Protein AF-A0A523BEA4-F1 (afdb_monomer)

Sequence (74 aa):
MKKIVALFGLFLLAAAIMPAITVGGGFDEYGYNYEARIFVGKADGVDRVLDGKVWGDPTYANDWLVMKWSKAWE

Foldseek 3Di:
DVVVVVVVVVVVVVVVPPPPPPPPADADPLQDGVVQQKRWAFCCSVCPHNPCDHVPHNPRRRPTDIDGDDPVVD

Secondary structure (DSSP, 8-state):
-HHHHHHHHHHHHHHTTS------SS--TTSEETTTTEEEEEGGGTTT--SS-BTTB-TTTTSEEEEE--GGG-

pLDDT: mean 82.83, std 18.58, range [49.69, 98.56]

Structure (mmCIF, N/CA/C/O backbone):
data_AF-A0A523BEA4-F1
#
_entry.id   AF-A0A523BEA4-F1
#
loop_
_atom_site.group_PDB
_atom_site.id
_atom_site.type_symbol
_atom_site.label_atom_id
_atom_site.label_alt_id
_atom_site.label_comp_id
_atom_site.label_asym_id
_atom_site.label_entity_id
_atom_site.label_seq_id
_atom_site.pdbx_PDB_ins_code
_atom_site.Cartn_x
_atom_site.Cartn_y
_atom_site.Cartn_z
_atom_site.occupancy
_atom_site.B_iso_or_equiv
_atom_site.auth_seq_id
_atom_site.auth_comp_id
_atom_site.auth_asym_id
_atom_site.auth_atom_id
_atom_site.pdbx_PDB_model_num
ATOM 1 N N . MET A 1 1 ? 11.036 -21.626 40.422 1.00 54.56 1 MET A N 1
ATOM 2 C CA . MET A 1 1 ? 10.068 -22.390 39.599 1.00 54.56 1 MET A CA 1
ATOM 3 C C . MET A 1 1 ? 8.635 -21.871 39.735 1.00 54.56 1 MET A C 1
ATOM 5 O O . MET A 1 1 ? 8.114 -21.389 38.745 1.00 54.56 1 MET A O 1
ATOM 9 N N . LYS A 1 2 ? 8.018 -21.833 40.930 1.00 49.69 2 LYS A N 1
ATOM 10 C CA . LYS A 1 2 ? 6.626 -21.341 41.106 1.00 49.69 2 LYS A CA 1
ATOM 11 C C . LYS A 1 2 ? 6.383 -19.886 40.648 1.00 49.69 2 LYS A C 1
ATOM 13 O O . LYS A 1 2 ? 5.365 -19.608 40.034 1.00 49.69 2 LYS A O 1
ATOM 18 N N . LYS A 1 3 ? 7.343 -18.974 40.873 1.00 50.84 3 LYS A N 1
ATOM 19 C CA . LYS A 1 3 ? 7.260 -17.565 40.425 1.00 50.84 3 LYS A CA 1
ATOM 20 C C . LYS A 1 3 ? 7.371 -17.397 38.899 1.00 50.84 3 LYS A C 1
ATOM 22 O O . LYS A 1 3 ? 6.755 -16.503 38.344 1.00 50.84 3 LYS A O 1
ATOM 27 N N . ILE A 1 4 ? 8.118 -18.281 38.229 1.00 59.69 4 ILE A N 1
ATOM 28 C CA . ILE A 1 4 ? 8.291 -18.272 36.764 1.00 59.69 4 ILE A CA 1
ATOM 29 C C . ILE A 1 4 ? 7.025 -18.806 36.082 1.00 59.69 4 ILE A C 1
ATOM 31 O O . ILE A 1 4 ? 6.570 -18.227 35.105 1.00 59.69 4 ILE A O 1
ATOM 35 N N . VAL A 1 5 ? 6.405 -19.846 36.653 1.00 60.28 5 VAL A N 1
ATOM 36 C CA . VAL A 1 5 ? 5.106 -20.368 36.191 1.00 60.28 5 VAL A CA 1
ATOM 37 C C . VAL A 1 5 ? 3.997 -19.323 36.359 1.00 60.28 5 VAL A C 1
ATOM 39 O O . VAL A 1 5 ? 3.170 -19.166 35.468 1.00 60.28 5 VAL A O 1
ATOM 42 N N . ALA A 1 6 ? 4.011 -18.554 37.454 1.00 59.81 6 ALA A N 1
ATOM 43 C CA . ALA A 1 6 ? 3.058 -17.462 37.662 1.00 59.81 6 ALA A CA 1
ATOM 44 C C . ALA A 1 6 ? 3.236 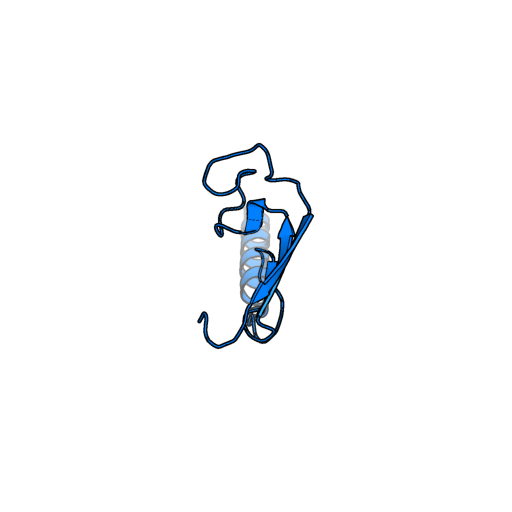-16.310 36.653 1.00 59.81 6 ALA A C 1
ATOM 46 O O . ALA A 1 6 ? 2.241 -15.796 36.151 1.00 59.81 6 ALA A O 1
ATOM 47 N N . LEU A 1 7 ? 4.478 -15.938 36.307 1.00 58.66 7 LEU A N 1
ATOM 48 C CA . LEU A 1 7 ? 4.735 -14.932 35.266 1.00 58.66 7 LEU A CA 1
ATOM 49 C C . LEU A 1 7 ? 4.308 -15.410 33.870 1.00 58.66 7 LEU A C 1
ATOM 51 O O . LEU A 1 7 ? 3.700 -14.641 33.132 1.00 58.66 7 LEU A O 1
ATOM 55 N N . PHE A 1 8 ? 4.573 -16.672 33.520 1.00 58.75 8 PHE A N 1
ATOM 56 C CA . PHE A 1 8 ? 4.121 -17.248 32.247 1.00 58.75 8 PHE A CA 1
ATOM 57 C C . PHE A 1 8 ? 2.590 -17.325 32.156 1.00 58.75 8 PHE A C 1
ATOM 59 O O . PHE A 1 8 ? 2.019 -16.999 31.117 1.00 58.75 8 PHE A O 1
ATOM 66 N N . GLY A 1 9 ? 1.915 -17.696 33.249 1.00 57.72 9 GLY A N 1
ATOM 67 C CA . GLY A 1 9 ? 0.452 -17.711 33.313 1.00 57.72 9 GLY A CA 1
ATOM 68 C C . GLY A 1 9 ? -0.166 -16.316 33.181 1.00 57.72 9 GLY A C 1
ATOM 69 O O . GLY A 1 9 ? -1.174 -16.157 32.497 1.00 57.72 9 GLY A O 1
ATOM 70 N N . LEU A 1 10 ? 0.463 -15.293 33.770 1.00 58.72 10 LEU A N 1
ATOM 71 C CA . LEU A 1 10 ? 0.002 -13.906 33.664 1.00 58.72 10 LEU A CA 1
ATOM 72 C C . LEU A 1 10 ? 0.206 -13.334 32.249 1.00 58.72 10 LEU A C 1
ATOM 74 O O . LEU A 1 10 ? -0.640 -12.586 31.765 1.00 58.72 10 LEU A O 1
ATOM 78 N N . PHE A 1 11 ? 1.284 -13.725 31.562 1.00 58.31 11 PHE A N 1
ATOM 79 C CA . PHE A 1 11 ? 1.553 -13.314 30.180 1.00 58.31 11 PHE A CA 1
ATOM 80 C C . PHE A 1 11 ? 0.566 -13.945 29.181 1.00 58.31 11 PHE A C 1
ATOM 82 O O . PHE A 1 11 ? 0.067 -13.263 28.288 1.00 58.31 11 PHE A O 1
ATOM 89 N N . LEU A 1 12 ? 0.211 -15.222 29.373 1.00 58.28 12 LEU A N 1
ATOM 90 C CA . LEU A 1 12 ? -0.816 -15.899 28.569 1.00 58.28 12 LEU A CA 1
ATOM 91 C C . LEU A 1 12 ? -2.216 -15.314 28.798 1.00 58.28 12 LEU A C 1
ATOM 93 O O . LEU A 1 12 ? -2.992 -15.198 27.852 1.00 58.28 12 LEU A O 1
ATOM 97 N N . LEU A 1 13 ? -2.526 -14.898 30.030 1.00 57.31 13 LEU A N 1
ATOM 98 C CA . LEU A 1 13 ? -3.803 -14.260 30.338 1.00 57.31 13 LEU A CA 1
ATOM 99 C C . LEU A 1 13 ? -3.911 -12.865 29.705 1.00 57.31 13 LEU A C 1
ATOM 101 O O . LEU A 1 13 ? -4.982 -12.5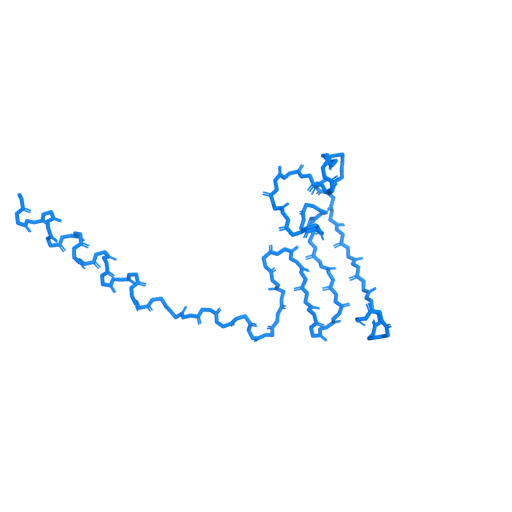11 29.232 1.00 57.31 13 LEU A O 1
ATOM 105 N N . ALA A 1 14 ? -2.812 -12.105 29.630 1.00 58.03 14 ALA A N 1
ATOM 106 C CA . ALA A 1 14 ? -2.777 -10.796 28.972 1.00 58.03 14 ALA A CA 1
ATOM 107 C C . ALA A 1 14 ? -2.945 -10.883 27.441 1.00 58.03 14 ALA A C 1
ATOM 109 O O . ALA A 1 14 ? -3.578 -10.015 26.844 1.00 58.03 14 ALA A O 1
ATOM 110 N N . ALA A 1 15 ? -2.438 -11.946 26.805 1.00 56.78 15 ALA A N 1
ATOM 111 C CA . ALA A 1 15 ? -2.616 -12.170 25.368 1.00 56.78 15 ALA A CA 1
ATOM 112 C C . ALA A 1 15 ? -4.070 -12.513 24.986 1.00 56.78 15 ALA A C 1
ATOM 114 O O . ALA A 1 15 ? -4.503 -12.199 23.880 1.00 56.78 15 ALA A O 1
ATOM 115 N N . ALA A 1 16 ? -4.842 -13.106 25.904 1.00 59.06 16 ALA A N 1
ATOM 116 C CA . ALA A 1 16 ? -6.238 -13.486 25.676 1.00 59.06 16 ALA A CA 1
ATOM 117 C C . ALA A 1 16 ? -7.234 -12.309 25.742 1.00 59.06 16 ALA A C 1
ATOM 119 O O . ALA A 1 16 ? -8.398 -12.478 25.386 1.00 59.06 16 ALA A O 1
ATOM 120 N N . ILE A 1 17 ? -6.794 -11.130 26.199 1.00 57.25 17 ILE A N 1
ATOM 121 C CA . ILE A 1 17 ? -7.626 -9.920 26.350 1.00 57.25 17 ILE A CA 1
ATOM 122 C C . ILE A 1 17 ? -7.339 -8.874 25.272 1.00 57.25 17 ILE A C 1
ATOM 124 O O . ILE A 1 17 ? -7.886 -7.772 25.339 1.00 57.25 17 ILE A O 1
ATOM 128 N N . MET A 1 18 ? -6.485 -9.181 24.287 1.00 56.53 18 MET A N 1
ATOM 129 C CA . MET A 1 18 ? -6.314 -8.273 23.160 1.00 56.53 18 MET A CA 1
ATOM 130 C C . MET A 1 18 ? -7.652 -8.191 22.420 1.00 56.53 18 MET A C 1
ATOM 132 O O . MET A 1 18 ? -8.156 -9.229 21.980 1.00 56.53 18 MET A O 1
ATOM 136 N N . PRO A 1 19 ? -8.265 -6.998 22.304 1.00 55.41 19 PRO A N 1
ATOM 137 C CA . PRO A 1 19 ? -9.438 -6.854 21.467 1.00 55.41 19 PRO A CA 1
ATOM 138 C C . PRO A 1 19 ? -9.048 -7.337 20.074 1.00 55.41 19 PRO A C 1
ATOM 140 O O . PRO A 1 19 ? -8.013 -6.929 19.544 1.00 55.41 19 PRO A O 1
ATOM 143 N N . ALA 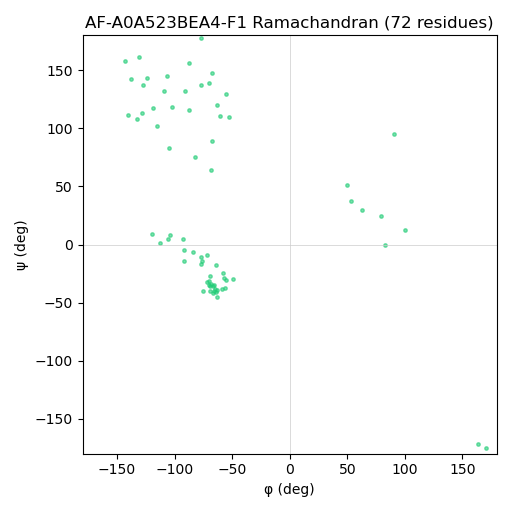A 1 20 ? -9.851 -8.234 19.501 1.00 56.41 20 ALA A N 1
ATOM 144 C CA . ALA A 1 20 ? -9.765 -8.515 18.081 1.00 56.41 20 ALA A CA 1
ATOM 145 C C . ALA A 1 20 ? -9.869 -7.157 17.384 1.00 56.41 20 ALA A C 1
ATOM 147 O O . ALA A 1 20 ? -10.914 -6.508 17.461 1.00 56.41 20 ALA A O 1
ATOM 148 N N . ILE A 1 21 ? -8.771 -6.686 16.788 1.00 57.66 21 ILE A N 1
ATOM 149 C CA . ILE A 1 21 ? -8.802 -5.518 15.918 1.00 57.66 21 ILE A CA 1
ATOM 150 C C . ILE A 1 21 ? -9.605 -5.983 14.715 1.00 57.66 21 ILE A C 1
ATOM 152 O O . ILE A 1 21 ? -9.092 -6.575 13.770 1.00 57.66 21 ILE A O 1
ATOM 156 N N . THR A 1 22 ? -10.916 -5.811 14.808 1.00 53.12 22 THR A N 1
ATOM 157 C CA . THR A 1 22 ? -11.802 -5.925 13.670 1.00 53.12 22 THR A CA 1
ATOM 158 C C . THR A 1 22 ? -11.327 -4.854 12.704 1.00 53.12 22 THR A C 1
ATOM 160 O O . THR A 1 22 ? -11.457 -3.666 13.004 1.00 53.12 22 THR A O 1
ATOM 163 N N . VAL A 1 23 ? -10.735 -5.263 11.581 1.00 56.06 23 VAL A N 1
ATOM 164 C CA . VAL A 1 23 ? -10.378 -4.395 10.448 1.00 56.06 23 VAL A CA 1
ATOM 165 C C . VAL A 1 23 ? -11.683 -3.923 9.793 1.00 56.06 23 VAL A C 1
ATOM 167 O O . VAL A 1 23 ? -12.057 -4.333 8.700 1.00 56.06 23 VAL A O 1
ATOM 170 N N . GLY A 1 24 ? -12.473 -3.158 10.539 1.00 57.41 24 GLY A N 1
ATOM 171 C CA . GLY A 1 24 ? -13.783 -2.664 10.151 1.00 57.41 24 GLY A CA 1
ATOM 172 C C . GLY A 1 24 ? -13.675 -1.194 9.799 1.00 57.41 24 GLY A C 1
ATOM 173 O O . GLY A 1 24 ? -13.950 -0.352 10.646 1.00 57.41 24 GLY A O 1
ATOM 174 N N . GLY A 1 25 ? -13.262 -0.916 8.562 1.00 71.44 25 GLY A N 1
ATOM 175 C CA . GLY A 1 25 ? -13.243 0.425 7.971 1.00 71.44 25 GLY A CA 1
ATOM 176 C C . GLY A 1 25 ? -11.924 1.164 8.190 1.00 71.44 25 GLY A C 1
ATOM 177 O O . GLY A 1 25 ? -11.711 1.804 9.216 1.00 71.44 25 GLY A O 1
ATOM 178 N N . GLY A 1 26 ? -11.015 1.089 7.219 1.00 87.44 26 GLY A N 1
ATOM 179 C CA . GLY A 1 26 ? -9.728 1.774 7.294 1.00 87.44 26 GLY A CA 1
ATOM 180 C C . GLY A 1 26 ? -8.706 1.253 6.295 1.00 87.44 26 GLY A C 1
ATOM 181 O O . GLY A 1 26 ? -9.033 0.470 5.406 1.00 87.44 26 GLY A O 1
ATOM 182 N N . PHE A 1 27 ? -7.470 1.723 6.446 1.00 95.12 27 PHE A N 1
ATOM 183 C CA . PHE A 1 27 ? -6.317 1.151 5.760 1.00 95.12 27 PHE A CA 1
ATOM 184 C C . PHE A 1 27 ? -5.899 -0.157 6.444 1.00 95.12 27 PHE A C 1
ATOM 186 O O . PHE A 1 27 ? -5.868 -0.218 7.675 1.00 95.12 27 PHE A O 1
ATOM 193 N N . ASP A 1 28 ? -5.587 -1.182 5.657 1.00 94.50 28 ASP A N 1
ATOM 194 C CA . ASP A 1 28 ? -4.906 -2.385 6.128 1.00 94.50 28 ASP A CA 1
ATOM 195 C C . ASP A 1 28 ? -3.401 -2.132 6.336 1.00 94.50 28 ASP A C 1
ATOM 197 O O . ASP A 1 28 ? -2.884 -1.038 6.094 1.00 94.50 28 ASP A O 1
ATOM 201 N N . GLU A 1 29 ? -2.690 -3.155 6.810 1.00 95.38 29 GLU A N 1
ATOM 202 C CA . GLU A 1 29 ? -1.246 -3.099 7.080 1.00 95.38 29 GLU A CA 1
ATOM 203 C C . GLU A 1 29 ? -0.383 -2.870 5.832 1.00 95.38 29 GLU A C 1
ATOM 205 O O . GLU A 1 29 ? 0.761 -2.431 5.943 1.00 95.38 29 GLU A O 1
ATOM 210 N N . TYR A 1 30 ? -0.946 -3.112 4.649 1.00 97.00 30 TYR A N 1
ATOM 211 C CA . TYR A 1 30 ? -0.295 -2.911 3.362 1.00 97.00 30 TYR A CA 1
ATOM 212 C C . TYR A 1 30 ? -0.557 -1.514 2.785 1.00 97.00 30 TYR A C 1
ATOM 214 O O . TYR A 1 30 ? 0.139 -1.087 1.867 1.00 97.00 30 TYR A O 1
ATOM 222 N N . GLY A 1 31 ? -1.530 -0.778 3.327 1.00 96.69 31 GLY A N 1
ATOM 223 C CA . GLY A 1 31 ? -1.904 0.560 2.874 1.00 96.69 31 GLY A CA 1
ATOM 224 C C . GLY A 1 31 ? -3.137 0.596 1.972 1.00 96.69 31 GLY A C 1
ATOM 225 O O . GLY A 1 31 ? -3.408 1.643 1.382 1.00 96.69 31 GLY A O 1
ATOM 226 N N . TYR A 1 32 ? -3.915 -0.485 1.864 1.00 96.44 32 TYR A N 1
ATOM 227 C CA . TYR A 1 32 ? -5.186 -0.504 1.135 1.00 96.44 32 TYR A CA 1
ATOM 228 C C . TYR A 1 32 ? -6.369 -0.152 2.034 1.00 96.44 32 TYR A C 1
ATOM 230 O O . TYR A 1 32 ? -6.582 -0.757 3.077 1.00 96.44 32 TYR A O 1
ATOM 238 N N . ASN A 1 33 ? -7.218 0.758 1.570 1.00 95.50 33 ASN A N 1
ATOM 239 C CA . ASN A 1 33 ? -8.574 0.942 2.067 1.00 95.50 33 ASN A CA 1
ATOM 240 C C . ASN A 1 33 ? -9.556 0.592 0.944 1.00 95.50 33 ASN A C 1
ATOM 242 O O . ASN A 1 33 ? -9.777 1.380 0.020 1.00 95.50 33 ASN A O 1
ATOM 246 N N . TYR A 1 34 ? -10.137 -0.605 1.021 1.00 92.31 34 TYR A N 1
ATOM 247 C CA . TYR A 1 34 ? -11.039 -1.123 -0.011 1.00 92.31 34 TYR A CA 1
ATOM 248 C C . TYR A 1 34 ? -12.398 -0.418 -0.025 1.00 92.31 34 TYR A C 1
ATOM 250 O O . TYR A 1 34 ? -12.964 -0.210 -1.093 1.00 92.31 34 TYR A O 1
ATOM 258 N N . GLU A 1 35 ? -12.898 0.037 1.126 1.00 92.50 35 GLU A N 1
ATOM 259 C CA . GLU A 1 35 ? -14.157 0.791 1.197 1.00 92.50 35 GLU A CA 1
ATOM 260 C C . 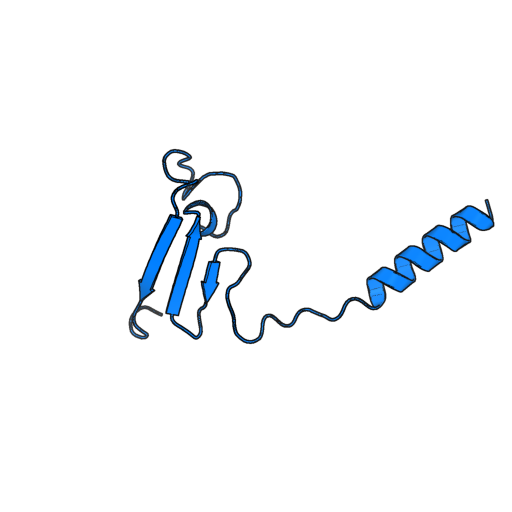GLU A 1 35 ? -14.046 2.125 0.436 1.00 92.50 35 GLU A C 1
ATOM 262 O O . GLU A 1 35 ? -14.909 2.477 -0.382 1.00 92.50 35 GLU A O 1
ATOM 267 N N . ALA A 1 36 ? -12.930 2.829 0.646 1.00 94.06 36 ALA A N 1
ATOM 268 C CA . ALA A 1 36 ? -12.607 4.087 -0.020 1.00 94.06 36 ALA A CA 1
ATOM 269 C C . ALA A 1 36 ? -11.952 3.912 -1.405 1.00 94.06 36 ALA A C 1
ATOM 271 O O . ALA A 1 36 ? -11.772 4.907 -2.112 1.00 94.06 36 ALA A O 1
ATOM 272 N N . ARG A 1 37 ? -11.623 2.675 -1.807 1.00 95.12 37 ARG A N 1
ATOM 273 C CA . ARG A 1 37 ? -10.912 2.322 -3.050 1.00 95.12 37 ARG A CA 1
ATOM 274 C C . ARG A 1 37 ? -9.634 3.132 -3.270 1.00 95.12 37 ARG A C 1
ATOM 276 O O . ARG A 1 37 ? -9.429 3.757 -4.318 1.00 95.12 37 ARG A O 1
ATOM 283 N N . ILE A 1 38 ? -8.796 3.160 -2.241 1.00 96.31 38 ILE A N 1
ATOM 284 C CA . ILE A 1 38 ? -7.535 3.898 -2.241 1.00 96.31 38 ILE A CA 1
ATOM 285 C C . ILE A 1 38 ? -6.418 3.081 -1.599 1.00 96.31 38 ILE A C 1
ATOM 287 O O . ILE A 1 38 ? -6.620 2.393 -0.606 1.00 96.31 38 ILE A O 1
ATOM 291 N N . PHE A 1 39 ? -5.229 3.199 -2.172 1.00 97.44 39 PHE A N 1
ATOM 292 C CA . PHE A 1 39 ? -3.965 2.764 -1.614 1.00 97.44 39 PHE A CA 1
ATOM 293 C C . PHE A 1 39 ? -3.149 3.999 -1.232 1.00 97.44 39 PHE A C 1
ATOM 295 O O . PHE A 1 39 ? -3.022 4.924 -2.045 1.00 97.44 39 PHE A O 1
ATOM 302 N N . VAL A 1 40 ? -2.598 4.012 -0.020 1.00 98.06 40 VAL A N 1
ATOM 303 C CA . VAL A 1 40 ? -1.642 5.018 0.454 1.00 98.06 40 VAL A CA 1
ATOM 304 C C . VAL A 1 40 ? -0.577 4.313 1.287 1.00 98.06 40 VAL A C 1
ATOM 306 O O . VAL A 1 40 ? -0.862 3.855 2.391 1.00 98.06 40 VAL A O 1
ATOM 309 N N . GLY A 1 41 ? 0.652 4.251 0.784 1.00 97.88 41 GLY A N 1
ATOM 310 C CA . GLY A 1 41 ? 1.737 3.564 1.480 1.00 97.88 41 GLY A CA 1
ATOM 311 C C . GLY A 1 41 ? 2.992 3.417 0.632 1.00 97.88 41 GLY A C 1
ATOM 312 O O . GLY A 1 41 ? 3.072 3.936 -0.480 1.00 97.88 41 GLY A O 1
ATOM 313 N N . LYS A 1 42 ? 3.987 2.706 1.164 1.00 98.19 42 LYS A N 1
ATOM 314 C CA . LYS A 1 42 ? 5.184 2.323 0.407 1.00 98.19 42 LYS A CA 1
ATOM 315 C C . LYS A 1 42 ? 4.838 1.320 -0.694 1.00 98.19 42 LYS A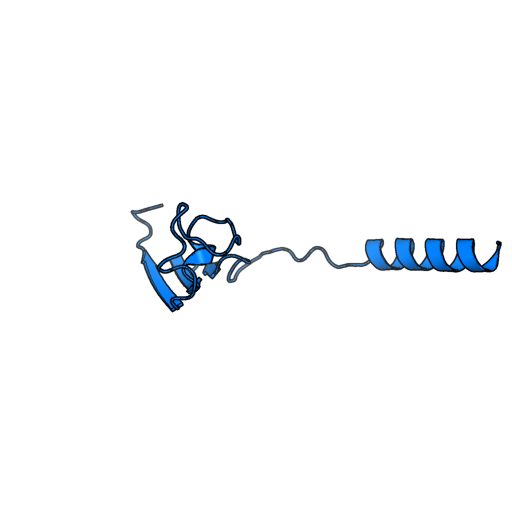 C 1
ATOM 317 O O . LYS A 1 42 ? 3.969 0.483 -0.475 1.00 98.19 42 LYS A O 1
ATOM 322 N N . ALA A 1 43 ? 5.544 1.345 -1.824 1.00 98.12 43 ALA A N 1
ATOM 323 C CA . ALA A 1 43 ? 5.313 0.392 -2.915 1.00 98.12 43 ALA A CA 1
ATOM 324 C C . ALA A 1 43 ? 5.451 -1.081 -2.485 1.00 98.12 43 ALA A C 1
ATOM 326 O O . ALA A 1 43 ? 4.751 -1.927 -3.028 1.00 98.12 43 ALA A O 1
ATOM 327 N N . ASP A 1 44 ? 6.274 -1.357 -1.470 1.00 98.44 44 ASP A N 1
ATOM 328 C CA . ASP A 1 44 ? 6.385 -2.653 -0.776 1.00 98.44 44 ASP A CA 1
ATOM 329 C C . ASP A 1 44 ? 5.027 -3.239 -0.332 1.00 98.44 44 ASP A C 1
ATOM 331 O O . ASP A 1 44 ? 4.831 -4.441 -0.282 1.00 98.44 44 ASP A O 1
ATOM 335 N N . GLY A 1 45 ? 4.032 -2.397 -0.038 1.00 97.88 45 GLY A N 1
ATOM 336 C CA . GLY A 1 45 ? 2.698 -2.869 0.339 1.00 97.88 45 GLY A CA 1
ATOM 337 C C . GLY A 1 45 ? 1.835 -3.349 -0.834 1.00 97.88 45 GLY A C 1
ATOM 338 O O . GLY A 1 45 ? 0.834 -4.031 -0.620 1.00 97.88 45 GLY A O 1
ATOM 339 N N . VAL A 1 46 ? 2.169 -3.007 -2.081 1.00 97.25 46 VAL A N 1
ATOM 340 C CA . VAL A 1 46 ? 1.265 -3.196 -3.234 1.00 97.25 46 VAL A CA 1
ATOM 341 C C . VAL A 1 46 ? 0.997 -4.672 -3.544 1.00 97.25 46 VAL A C 1
ATOM 343 O O . VAL A 1 46 ? -0.105 -5.039 -3.950 1.00 97.25 46 VAL A O 1
ATOM 346 N N . ASP A 1 47 ? 1.971 -5.552 -3.349 1.00 97.25 47 ASP A N 1
ATOM 347 C CA . ASP A 1 47 ? 1.823 -6.987 -3.618 1.00 97.25 47 ASP A CA 1
ATOM 348 C C . ASP A 1 47 ? 1.388 -7.800 -2.390 1.00 97.25 47 ASP A C 1
ATOM 350 O O . ASP A 1 47 ? 1.248 -9.024 -2.471 1.00 97.25 47 ASP A O 1
ATOM 354 N N . ARG A 1 48 ? 1.099 -7.103 -1.284 1.00 96.44 48 ARG A N 1
ATOM 355 C CA . ARG A 1 48 ? 0.731 -7.664 0.020 1.00 96.44 48 ARG A CA 1
ATOM 356 C C . ARG A 1 48 ? 1.839 -8.517 0.649 1.00 96.44 48 ARG A C 1
ATOM 358 O O . ARG A 1 48 ? 1.551 -9.431 1.429 1.00 96.44 48 ARG A O 1
ATOM 365 N N . VAL A 1 49 ? 3.101 -8.211 0.350 1.00 97.06 49 VAL A N 1
ATOM 366 C CA . VAL A 1 49 ? 4.274 -8.845 0.956 1.00 97.06 49 VAL A CA 1
ATOM 367 C C . VAL A 1 49 ? 5.260 -7.763 1.393 1.00 97.06 49 VAL A C 1
ATOM 369 O O . VAL A 1 49 ? 5.940 -7.165 0.583 1.00 97.06 49 VAL A O 1
ATOM 372 N N . LEU A 1 50 ? 5.382 -7.539 2.702 1.00 97.44 50 LEU A N 1
ATOM 373 C CA . LEU A 1 50 ? 6.320 -6.548 3.245 1.00 97.44 50 LEU A CA 1
ATOM 374 C C . LEU A 1 50 ? 7.738 -7.138 3.355 1.00 97.44 50 LEU A C 1
ATOM 376 O O . LEU A 1 50 ? 8.170 -7.515 4.451 1.00 97.44 50 LEU A O 1
ATOM 380 N N . ASP A 1 51 ? 8.444 -7.283 2.231 1.00 98.06 51 ASP A N 1
ATOM 381 C CA . ASP A 1 51 ? 9.795 -7.875 2.161 1.00 98.06 51 ASP A CA 1
ATOM 382 C C . ASP A 1 51 ? 10.883 -6.927 1.618 1.00 98.06 51 ASP A C 1
ATOM 384 O O . ASP A 1 51 ? 12.036 -7.332 1.414 1.00 98.06 51 ASP A O 1
ATOM 388 N N . GLY A 1 52 ? 10.550 -5.648 1.452 1.00 98.12 52 GLY A N 1
ATOM 389 C CA . GLY A 1 52 ? 11.418 -4.634 0.867 1.00 98.12 52 GLY A CA 1
ATOM 390 C C . GLY A 1 52 ? 11.458 -4.689 -0.660 1.00 98.12 52 GLY A C 1
ATOM 391 O O . GLY A 1 52 ? 12.461 -4.256 -1.243 1.00 98.12 52 GLY A O 1
ATOM 392 N N . LYS A 1 53 ? 10.417 -5.224 -1.307 1.00 98.38 53 LYS A N 1
ATOM 393 C CA . LYS A 1 53 ? 10.281 -5.341 -2.765 1.00 98.38 53 LYS A CA 1
ATOM 394 C C . LYS A 1 53 ? 8.832 -5.120 -3.173 1.00 98.38 53 LYS A C 1
ATOM 396 O O . LYS A 1 53 ? 7.914 -5.306 -2.399 1.00 98.38 53 LYS A O 1
ATOM 401 N N . VAL A 1 54 ? 8.627 -4.749 -4.430 1.00 97.62 54 VAL A N 1
ATOM 402 C CA . VAL A 1 54 ? 7.307 -4.769 -5.062 1.00 97.62 54 VAL A CA 1
ATOM 403 C C . VAL A 1 54 ? 7.360 -5.731 -6.240 1.00 97.62 54 VAL A C 1
ATOM 405 O O . VAL A 1 54 ? 8.161 -5.558 -7.159 1.00 97.62 54 VAL A O 1
ATOM 408 N N . TRP A 1 55 ? 6.571 -6.802 -6.189 1.00 97.12 55 TRP A N 1
ATOM 409 C CA . TRP A 1 55 ? 6.581 -7.889 -7.177 1.00 97.12 55 TRP A CA 1
ATOM 410 C C . TRP A 1 55 ? 7.979 -8.490 -7.411 1.00 97.12 55 TRP A C 1
ATOM 412 O O . TRP A 1 55 ? 8.343 -8.857 -8.529 1.00 97.12 55 TRP A O 1
ATOM 422 N N . GLY A 1 56 ? 8.773 -8.594 -6.341 1.00 97.81 56 GLY A N 1
ATOM 423 C CA . GLY A 1 56 ? 10.138 -9.127 -6.379 1.00 97.81 56 GLY A CA 1
ATOM 424 C C . GLY A 1 56 ? 11.221 -8.129 -6.808 1.00 97.81 56 GLY A C 1
ATOM 425 O O . GLY A 1 56 ? 12.399 -8.497 -6.805 1.00 97.81 56 GLY A O 1
ATOM 426 N N . ASP A 1 57 ? 10.859 -6.883 -7.117 1.00 97.56 57 ASP A N 1
ATOM 427 C CA . ASP A 1 57 ? 11.794 -5.815 -7.470 1.00 97.56 57 ASP A CA 1
ATOM 428 C C . ASP A 1 57 ? 12.017 -4.843 -6.286 1.00 97.56 57 ASP A C 1
ATOM 430 O O . ASP A 1 57 ? 11.070 -4.199 -5.826 1.00 97.56 57 ASP A O 1
ATOM 434 N N . PRO A 1 58 ? 13.251 -4.701 -5.762 1.00 98.06 58 PRO A N 1
ATOM 435 C CA . PRO A 1 58 ? 13.548 -3.770 -4.673 1.00 98.06 58 PRO A CA 1
ATOM 436 C C . PRO A 1 58 ? 13.634 -2.300 -5.110 1.00 98.06 58 PRO A C 1
ATOM 438 O O . PRO A 1 58 ? 13.658 -1.423 -4.244 1.00 98.06 58 PRO A O 1
ATOM 441 N N . THR A 1 59 ? 13.723 -2.001 -6.411 1.00 98.56 59 THR A N 1
ATOM 442 C CA . THR A 1 59 ? 14.057 -0.661 -6.923 1.00 98.56 59 THR A CA 1
ATOM 443 C C . THR A 1 59 ? 13.115 0.425 -6.409 1.00 98.56 59 THR A C 1
ATOM 445 O O . THR A 1 59 ? 13.583 1.515 -6.085 1.00 98.56 59 THR A O 1
ATOM 448 N N . TYR A 1 60 ? 11.823 0.119 -6.278 1.00 97.38 60 TYR A N 1
ATOM 449 C CA . TYR A 1 60 ? 10.795 1.096 -5.900 1.00 97.38 60 TYR A CA 1
ATOM 450 C C . TYR A 1 60 ? 10.180 0.852 -4.523 1.00 97.38 60 TYR A C 1
ATOM 452 O O . TYR A 1 60 ? 9.307 1.606 -4.109 1.00 97.38 60 TYR A O 1
ATOM 460 N N . ALA A 1 61 ? 10.622 -0.167 -3.781 1.00 97.94 61 ALA A N 1
ATOM 461 C CA . ALA A 1 61 ? 9.951 -0.618 -2.559 1.00 97.94 61 ALA A CA 1
ATOM 462 C C . ALA A 1 61 ? 9.744 0.487 -1.507 1.00 97.94 61 ALA A C 1
ATOM 464 O 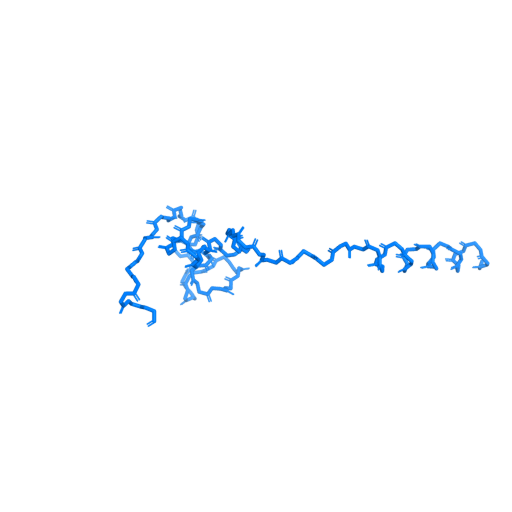O . ALA A 1 61 ? 8.772 0.473 -0.756 1.00 97.94 61 ALA A O 1
ATOM 465 N N . ASN A 1 62 ? 10.647 1.471 -1.458 1.00 98.06 62 ASN A N 1
ATOM 466 C CA . ASN A 1 62 ? 10.588 2.577 -0.504 1.00 98.06 62 ASN A CA 1
ATOM 467 C C . ASN A 1 62 ? 9.834 3.815 -1.005 1.00 98.06 62 ASN A C 1
ATOM 469 O O . ASN A 1 62 ? 9.648 4.747 -0.217 1.00 98.06 62 ASN A O 1
ATOM 473 N N . ASP A 1 63 ? 9.394 3.831 -2.261 1.00 98.31 63 ASP A N 1
ATOM 474 C CA . ASP A 1 63 ? 8.650 4.952 -2.826 1.00 98.31 63 ASP A CA 1
ATOM 475 C C . ASP A 1 63 ? 7.255 5.025 -2.212 1.00 98.31 63 ASP A C 1
ATOM 477 O O . ASP A 1 63 ? 6.590 4.009 -2.008 1.00 98.31 63 ASP A O 1
ATOM 481 N N . TRP A 1 64 ? 6.797 6.241 -1.919 1.00 98.12 64 TRP A N 1
ATOM 482 C CA . TRP A 1 64 ? 5.461 6.467 -1.381 1.00 98.12 64 TRP A CA 1
ATOM 483 C C . TRP A 1 64 ? 4.450 6.611 -2.517 1.00 98.12 64 TRP A C 1
ATOM 485 O O . TRP A 1 64 ? 4.507 7.569 -3.291 1.00 98.12 64 TRP A O 1
ATOM 495 N N . LEU A 1 65 ? 3.503 5.681 -2.603 1.00 97.62 65 LEU A N 1
ATOM 496 C CA . LEU A 1 65 ? 2.481 5.653 -3.639 1.00 97.62 65 LEU A CA 1
ATOM 497 C C . LEU A 1 65 ? 1.116 6.065 -3.091 1.00 97.62 65 LEU A C 1
ATOM 499 O O . LEU A 1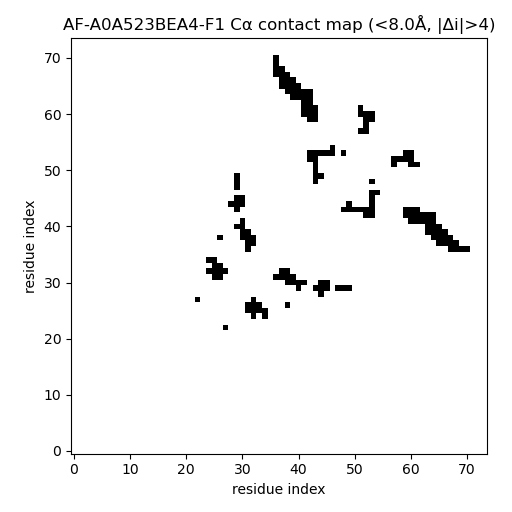 65 ? 0.729 5.754 -1.962 1.00 97.62 65 LEU A O 1
ATOM 503 N N . VAL A 1 66 ? 0.363 6.745 -3.952 1.00 97.75 66 VAL A N 1
ATOM 504 C CA . VAL A 1 66 ? -1.056 7.042 -3.761 1.00 97.75 66 VAL A CA 1
ATOM 505 C C . VAL A 1 66 ? -1.787 6.597 -5.017 1.00 97.75 66 VAL A C 1
ATOM 507 O O . VAL A 1 66 ? -1.598 7.181 -6.083 1.00 97.75 66 VAL A O 1
ATOM 510 N N . MET A 1 67 ? -2.632 5.577 -4.899 1.00 96.56 67 MET A N 1
ATOM 511 C CA . MET A 1 67 ? -3.401 5.034 -6.021 1.00 96.56 67 MET A CA 1
ATOM 512 C C . MET A 1 67 ? -4.878 4.975 -5.655 1.00 96.56 67 MET A C 1
ATOM 514 O O . MET A 1 67 ? -5.238 4.583 -4.554 1.00 96.56 67 MET A O 1
ATOM 518 N N . LYS A 1 68 ? -5.750 5.369 -6.579 1.00 96.44 68 LYS A N 1
ATOM 519 C CA . LYS A 1 68 ? -7.207 5.298 -6.419 1.00 96.44 68 LYS A CA 1
ATOM 520 C C . LYS A 1 68 ? -7.775 4.487 -7.567 1.00 96.44 68 LYS A C 1
ATOM 522 O O . LYS A 1 68 ? -7.296 4.627 -8.691 1.00 96.44 68 LYS A O 1
ATOM 527 N N . TRP A 1 69 ? -8.806 3.694 -7.307 1.00 96.06 69 TRP A N 1
ATOM 528 C CA . TRP A 1 69 ? -9.489 2.938 -8.355 1.00 96.06 69 TRP A CA 1
ATOM 529 C C . TRP A 1 69 ? -11.004 3.113 -8.290 1.00 96.06 69 TRP A C 1
ATOM 531 O O . TRP A 1 69 ? -11.581 3.581 -7.306 1.00 96.06 69 TRP A O 1
ATOM 541 N N . SER A 1 70 ? -11.660 2.797 -9.404 1.00 95.19 70 SER A N 1
ATOM 542 C CA . SER A 1 70 ? -13.116 2.866 -9.504 1.00 95.19 70 SER A CA 1
ATOM 543 C C . SER A 1 70 ? -13.748 1.556 -9.039 1.00 95.19 70 SER A C 1
ATOM 545 O O . SER A 1 70 ? -13.135 0.499 -9.148 1.00 95.19 70 SER A O 1
ATOM 547 N N . LYS A 1 71 ? -15.010 1.606 -8.601 1.00 92.06 71 LYS A N 1
ATOM 548 C CA . LYS A 1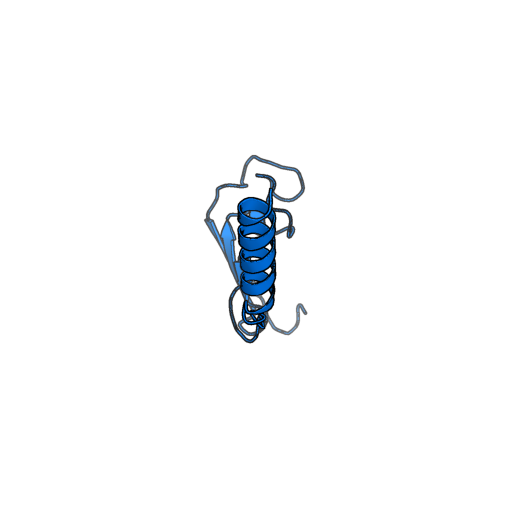 71 ? -15.779 0.402 -8.242 1.00 92.06 71 LYS A CA 1
ATOM 549 C C . LYS A 1 71 ? -15.905 -0.598 -9.402 1.00 92.06 71 LYS A C 1
ATOM 551 O O . LYS A 1 71 ? -16.096 -1.778 -9.173 1.00 92.06 71 LYS A O 1
ATOM 556 N N . ALA A 1 72 ? -15.798 -0.138 -10.648 1.00 93.88 72 ALA A N 1
ATOM 557 C CA . ALA A 1 72 ? -15.877 -1.013 -11.815 1.00 93.88 72 ALA A CA 1
ATOM 558 C C . ALA A 1 72 ? -14.642 -1.920 -11.996 1.00 93.88 72 ALA A C 1
ATOM 560 O O . ALA A 1 72 ? -14.654 -2.761 -12.885 1.00 93.88 72 ALA A O 1
ATOM 561 N N . TRP A 1 73 ? -13.573 -1.703 -11.225 1.00 83.81 73 TRP A N 1
ATOM 562 C CA . TRP A 1 73 ? -12.316 -2.457 -11.296 1.00 83.81 73 TRP A CA 1
ATOM 563 C C . TRP A 1 73 ? -12.172 -3.468 -10.142 1.00 83.81 73 TRP A C 1
ATOM 565 O O . TRP A 1 73 ? -11.090 -4.021 -9.961 1.00 83.81 73 TRP A O 1
ATOM 575 N N . GLU A 1 74 ? -13.232 -3.658 -9.348 1.00 71.50 74 GLU A N 1
ATOM 576 C CA . GLU A 1 74 ? -13.322 -4.678 -8.289 1.00 71.50 74 GLU A CA 1
ATOM 577 C C . GLU A 1 74 ? -13.729 -6.051 -8.837 1.00 71.50 74 GLU A C 1
ATOM 579 O O . GLU A 1 74 ? -14.548 -6.098 -9.786 1.00 71.50 74 GLU A O 1
#

Mean predicted aligned error: 11.21 Å

Organism: NCBI:txid2056631

Radius of gyration: 19.07 Å; Cα contacts (8 Å, |Δi|>4): 88; chains: 1; bounding box: 30×29×53 Å

Sol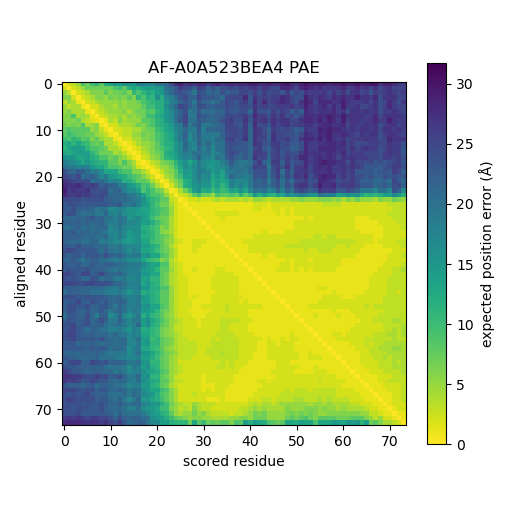vent-accessible surface area (backbone atoms only — not comparable to full-atom values): 4478 Å² total; per-residue (Å²): 108,74,69,57,55,51,52,54,52,51,53,57,54,56,63,73,65,58,74,79,80,70,90,74,84,59,66,48,99,40,19,45,17,74,93,78,30,35,35,53,35,40,35,11,23,76,69,72,44,88,77,62,18,35,88,84,39,54,90,52,14,82,42,78,45,78,48,75,60,60,83,86,77,112